Protein AF-A0A354B498-F1 (afdb_monomer_lite)

Foldseek 3Di:
DDQEAEDEDDDPDPPCVVCLDLVNLLVVQVPHDANHKYKYWQFFCPPPVVSNLVSQLSLCVNQVDKFWFWDAQPPGVVSITIMIMGHNPDPCVLPDDPVVQVVCVVPDPQDHNVSRNCRRVVDDPVSVVSSPDDDPDD

Secondary structure (DSSP, 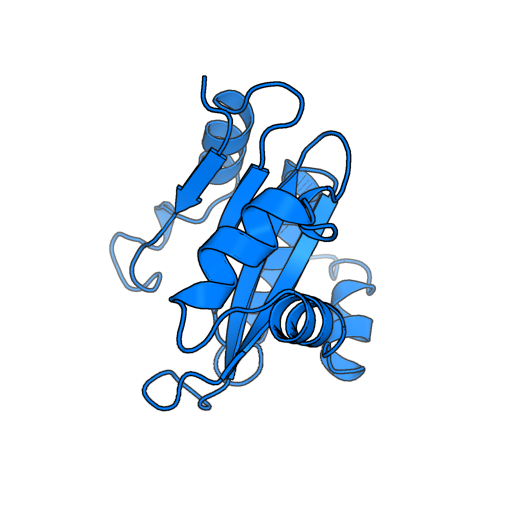8-state):
-EEEEEE----SSSTTTTTSSHHHHHHHHHHEEEEEEEEEE---TTTTHHHHHHHHHHHHHHHSEEEEEEEE-TTSGGGEEEEEEEESS--GGGS--HHHHHHHHTT-SS--HHHHHHHHH---HHHHHHHHSPPP--

Radius of gyration: 15.09 Å; chains: 1; bounding box: 35×36×42 Å

Structure (mmCIF, N/CA/C/O backbone):
data_AF-A0A354B498-F1
#
_entry.id   AF-A0A354B498-F1
#
loop_
_atom_site.group_PDB
_atom_site.id
_atom_site.type_symbol
_atom_site.label_atom_id
_atom_site.label_alt_id
_atom_site.label_comp_id
_atom_site.label_asym_id
_atom_site.label_entity_id
_atom_site.label_seq_id
_atom_site.pdbx_PDB_ins_code
_atom_site.Cartn_x
_atom_site.Cartn_y
_atom_site.Cartn_z
_atom_site.occupancy
_atom_site.B_iso_or_equiv
_atom_site.auth_seq_id
_atom_site.auth_comp_id
_atom_site.auth_asym_id
_atom_site.auth_atom_id
_atom_site.pdbx_PDB_model_num
ATOM 1 N N . SER A 1 1 ? -20.321 7.976 3.722 1.00 91.56 1 SER A N 1
ATOM 2 C CA . SER A 1 1 ? -19.331 6.904 3.921 1.00 91.56 1 SER A CA 1
ATOM 3 C C . SER A 1 1 ? -19.109 6.144 2.629 1.00 91.56 1 SER A C 1
ATOM 5 O O . SER A 1 1 ? -20.031 6.093 1.821 1.00 91.56 1 SER A O 1
ATOM 7 N N . TYR A 1 2 ? -17.932 5.551 2.449 1.00 98.06 2 TYR A N 1
ATOM 8 C CA . TYR A 1 2 ? -17.467 4.925 1.210 1.00 98.06 2 TYR A CA 1
ATOM 9 C C . TYR A 1 2 ? -17.050 3.469 1.435 1.00 98.06 2 TYR A C 1
ATOM 11 O O . TYR A 1 2 ? -16.590 3.113 2.518 1.00 98.06 2 TYR A O 1
ATOM 19 N N . ASP A 1 3 ? -17.211 2.634 0.409 1.00 97.62 3 ASP A N 1
ATOM 20 C CA . ASP A 1 3 ? -16.709 1.252 0.403 1.00 97.62 3 ASP A CA 1
ATOM 21 C C . ASP A 1 3 ? -15.201 1.205 0.114 1.00 97.62 3 ASP A C 1
ATOM 23 O O . ASP A 1 3 ? -14.494 0.326 0.597 1.00 97.62 3 ASP A O 1
ATOM 27 N N . VAL A 1 4 ? -14.696 2.163 -0.665 1.00 97.81 4 VAL A N 1
ATOM 28 C CA . VAL A 1 4 ? -13.275 2.280 -0.998 1.00 97.81 4 VAL A CA 1
ATOM 29 C C . VAL A 1 4 ? -12.871 3.750 -0.963 1.00 97.81 4 VAL A C 1
ATOM 31 O O . VAL A 1 4 ? -13.601 4.606 -1.464 1.00 97.81 4 VAL A O 1
ATOM 34 N N . VAL A 1 5 ? -11.704 4.033 -0.389 1.00 97.94 5 VAL A N 1
ATOM 35 C CA . VAL A 1 5 ? -11.026 5.332 -0.471 1.00 97.94 5 VAL A CA 1
ATOM 36 C C . VAL A 1 5 ? -9.643 5.090 -1.066 1.00 97.94 5 VAL A C 1
ATOM 38 O O . VAL A 1 5 ? -8.864 4.323 -0.507 1.00 97.94 5 VAL A O 1
ATOM 41 N N . ILE A 1 6 ? -9.345 5.736 -2.192 1.00 97.38 6 ILE A N 1
ATOM 42 C CA . ILE A 1 6 ? -8.026 5.700 -2.833 1.00 97.38 6 ILE A CA 1
ATOM 43 C C . ILE A 1 6 ? -7.477 7.120 -2.809 1.00 97.38 6 ILE A C 1
ATOM 45 O O . ILE A 1 6 ? -8.138 8.039 -3.294 1.00 97.38 6 ILE A O 1
ATOM 49 N N . VAL A 1 7 ? -6.297 7.295 -2.225 1.00 94.06 7 VAL A N 1
ATOM 50 C CA . VAL A 1 7 ? -5.576 8.568 -2.218 1.00 94.06 7 VAL A CA 1
ATOM 51 C C . VAL A 1 7 ? -4.442 8.468 -3.226 1.00 94.06 7 VAL A C 1
ATOM 53 O O . VAL A 1 7 ? -3.486 7.722 -3.029 1.00 94.06 7 VAL A O 1
ATOM 56 N N . ASP A 1 8 ? -4.586 9.215 -4.315 1.00 88.25 8 ASP A N 1
ATOM 57 C CA . ASP A 1 8 ? -3.583 9.368 -5.365 1.00 88.25 8 ASP A CA 1
ATOM 58 C C . ASP A 1 8 ? -3.111 10.825 -5.353 1.00 88.25 8 ASP A C 1
ATOM 60 O O . ASP A 1 8 ? -3.745 11.711 -5.927 1.00 88.25 8 ASP A O 1
ATOM 64 N N . GLY A 1 9 ? -2.084 11.094 -4.548 1.00 76.44 9 GLY A N 1
ATOM 65 C CA . GLY A 1 9 ? -1.531 12.428 -4.334 1.00 76.44 9 GLY A CA 1
ATOM 66 C C . GLY A 1 9 ? -0.030 12.441 -4.595 1.00 76.44 9 GLY A C 1
ATOM 67 O O . GLY A 1 9 ? 0.641 11.432 -4.386 1.00 76.44 9 GLY A O 1
ATOM 68 N N . SER A 1 10 ? 0.481 13.587 -5.046 1.00 67.75 10 SER A N 1
ATOM 69 C CA . SER A 1 10 ? 1.914 13.811 -5.259 1.00 67.75 10 SER A CA 1
ATOM 70 C C . SER A 1 10 ? 2.709 13.746 -3.952 1.00 67.75 10 SER A C 1
ATOM 72 O O . SER A 1 10 ? 2.155 14.035 -2.887 1.00 67.75 10 SER A O 1
ATOM 74 N N . ASP A 1 11 ? 4.002 13.433 -4.071 1.00 61.16 11 ASP A N 1
ATOM 75 C CA . ASP A 1 11 ? 4.966 13.311 -2.974 1.00 61.16 11 ASP A CA 1
ATOM 76 C C . ASP A 1 11 ? 4.842 14.449 -1.941 1.00 61.16 11 ASP A C 1
ATOM 78 O O . ASP A 1 11 ? 4.555 15.600 -2.305 1.00 61.16 11 ASP A O 1
ATOM 82 N N . PRO A 1 12 ? 5.087 14.166 -0.649 1.00 56.16 12 PRO A N 1
ATOM 83 C CA . PRO A 1 12 ? 5.055 15.152 0.424 1.00 56.16 12 PRO A CA 1
ATOM 84 C C . PRO A 1 12 ? 6.268 16.097 0.354 1.00 56.16 12 PRO A C 1
ATOM 86 O O . PRO A 1 12 ? 7.133 16.098 1.221 1.00 56.16 12 PRO A O 1
ATOM 89 N N . ALA A 1 13 ? 6.337 16.928 -0.683 1.00 52.34 13 ALA A N 1
ATOM 90 C CA . ALA A 1 13 ? 7.233 18.074 -0.761 1.00 52.34 13 ALA A CA 1
ATOM 91 C C . ALA A 1 13 ? 6.39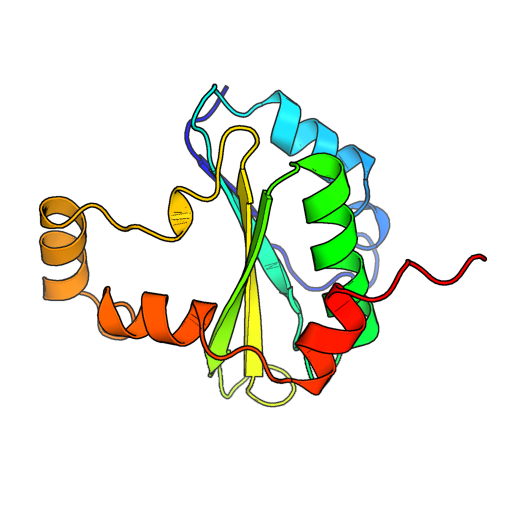7 19.364 -0.761 1.00 52.34 13 ALA A C 1
ATOM 93 O O . ALA A 1 13 ? 5.524 19.566 -1.606 1.00 52.34 13 ALA A O 1
ATOM 94 N N . GLY A 1 14 ? 6.643 20.250 0.208 1.00 56.19 14 GLY A N 1
ATOM 95 C CA . GLY A 1 14 ? 5.899 21.505 0.355 1.00 56.19 14 GLY A CA 1
ATOM 96 C C . GLY A 1 14 ? 4.513 21.313 1.004 1.00 56.19 14 GLY A C 1
ATOM 97 O O . GLY A 1 14 ? 4.415 20.603 1.999 1.00 56.19 14 GLY A O 1
ATOM 98 N N . PRO A 1 15 ? 3.418 21.926 0.508 1.00 41.19 15 PRO A N 1
ATOM 99 C CA . PRO A 1 15 ? 2.112 21.969 1.196 1.00 41.19 15 PRO A CA 1
ATOM 100 C C . PRO A 1 15 ? 1.462 20.600 1.505 1.00 41.19 15 PRO A C 1
ATOM 102 O O . PRO A 1 15 ? 0.484 20.549 2.251 1.00 41.19 15 PRO A O 1
ATOM 105 N N . ALA A 1 16 ? 2.002 19.499 0.969 1.00 50.16 16 ALA A N 1
ATOM 106 C CA . ALA A 1 16 ? 1.583 18.122 1.240 1.00 50.16 16 ALA A CA 1
ATOM 107 C C . ALA A 1 16 ? 2.221 17.480 2.494 1.00 50.16 16 ALA A C 1
ATOM 109 O O . ALA A 1 16 ? 1.754 16.433 2.941 1.00 50.16 16 ALA A O 1
ATOM 110 N N . GLU A 1 17 ? 3.214 18.115 3.125 1.00 53.62 17 GLU A N 1
ATOM 111 C CA . GLU A 1 17 ? 3.857 17.631 4.364 1.00 53.62 17 GLU A CA 1
ATOM 112 C C . GLU A 1 17 ? 2.849 17.503 5.532 1.00 53.62 17 GLU A C 1
ATOM 114 O O . GLU A 1 17 ? 2.961 16.633 6.393 1.00 53.62 17 GLU A O 1
ATOM 119 N N . GLY A 1 18 ? 1.783 18.313 5.511 1.00 52.84 18 GLY A N 1
ATOM 120 C CA . GLY A 1 18 ? 0.662 18.235 6.453 1.00 52.84 18 GLY A CA 1
ATOM 121 C C . GLY A 1 18 ? -0.502 17.333 6.016 1.00 52.84 18 GLY A C 1
ATOM 122 O O . GLY A 1 18 ? -1.448 17.172 6.786 1.00 52.84 18 GLY A O 1
ATOM 123 N N . LEU A 1 19 ? -0.477 16.769 4.803 1.00 57.75 19 LEU A N 1
ATOM 124 C CA . LEU A 1 19 ? -1.572 15.954 4.259 1.00 57.75 19 LEU A CA 1
ATOM 125 C C . LEU A 1 19 ? -1.454 14.477 4.649 1.00 57.75 19 LEU A C 1
ATOM 127 O O . LEU A 1 19 ? -2.474 13.855 4.903 1.00 57.75 19 LEU A O 1
ATOM 131 N N . PHE A 1 20 ? -0.251 13.921 4.784 1.00 72.00 20 PHE A N 1
ATOM 132 C CA . PHE A 1 20 ? -0.054 12.496 5.101 1.00 72.00 20 PHE A CA 1
ATOM 133 C C . PHE A 1 20 ? 0.275 12.258 6.576 1.00 72.00 20 PHE A C 1
ATOM 135 O O . PHE A 1 20 ? 1.219 11.558 6.932 1.00 72.00 20 PHE A O 1
ATOM 142 N N . ASN A 1 21 ? -0.521 12.862 7.455 1.00 83.06 21 ASN A N 1
ATOM 143 C CA . ASN A 1 21 ? -0.384 12.696 8.897 1.00 83.06 21 ASN A CA 1
ATOM 144 C C . ASN A 1 21 ? -1.488 11.798 9.477 1.00 83.06 21 ASN A C 1
ATOM 146 O O . ASN A 1 21 ? -2.453 11.415 8.811 1.00 83.06 21 ASN A O 1
ATOM 150 N N . ARG A 1 22 ? -1.354 11.477 10.767 1.00 91.62 22 ARG A N 1
ATOM 151 C CA . ARG A 1 22 ? -2.323 10.662 11.509 1.00 91.62 22 ARG A CA 1
ATOM 152 C C . ARG A 1 22 ? -3.763 11.151 11.342 1.00 91.62 22 ARG A C 1
ATOM 154 O O . ARG A 1 22 ? -4.641 10.337 11.076 1.00 91.62 22 ARG A O 1
ATOM 161 N N . ALA A 1 23 ? -3.997 12.456 11.492 1.00 93.06 23 ALA A N 1
ATOM 162 C CA . ALA A 1 23 ? -5.341 13.026 11.467 1.00 93.06 23 ALA A CA 1
ATOM 163 C C . ALA A 1 23 ? -6.017 12.821 10.104 1.00 93.06 23 ALA A C 1
ATOM 165 O O . ALA A 1 23 ? -7.199 12.480 10.041 1.00 93.06 23 ALA A O 1
ATOM 166 N N . PHE A 1 24 ? -5.266 12.959 9.009 1.00 92.75 24 PHE A N 1
ATOM 167 C CA . PHE A 1 24 ? -5.771 12.658 7.672 1.00 92.75 24 PHE A CA 1
ATOM 168 C C . PHE A 1 24 ? -6.193 11.192 7.536 1.00 92.75 24 PHE A C 1
ATOM 170 O O . PHE A 1 24 ? -7.329 10.914 7.146 1.00 92.75 24 PHE A O 1
ATOM 177 N N . PHE A 1 25 ? -5.334 10.246 7.925 1.00 94.94 25 PHE A N 1
ATOM 178 C CA . PHE A 1 25 ? -5.671 8.823 7.840 1.00 94.94 25 PHE A CA 1
ATOM 179 C C . PHE A 1 25 ? -6.838 8.437 8.761 1.00 94.94 25 PHE A C 1
ATOM 181 O O . PHE A 1 25 ? -7.674 7.617 8.382 1.00 94.94 25 PHE A O 1
ATOM 188 N N . GLU A 1 26 ? -6.961 9.059 9.935 1.00 96.75 26 GLU A N 1
ATOM 189 C CA . GLU A 1 26 ? -8.114 8.888 10.828 1.00 96.75 26 GLU A CA 1
ATOM 190 C C . GLU A 1 26 ? -9.407 9.438 10.210 1.00 96.75 26 GLU A C 1
ATOM 192 O O . GLU A 1 26 ? -10.464 8.810 10.321 1.00 96.75 26 GLU A O 1
ATOM 197 N N . HIS A 1 27 ? -9.340 10.559 9.485 1.00 96.06 27 HIS A N 1
ATOM 198 C CA . HIS A 1 27 ? -10.470 11.059 8.705 1.00 96.06 27 HIS A CA 1
ATOM 199 C C . HIS A 1 27 ? -10.855 10.103 7.571 1.00 96.06 27 HIS A C 1
ATOM 201 O O . HIS A 1 27 ? -12.047 9.828 7.407 1.00 96.06 27 HIS A O 1
ATOM 207 N N . CYS A 1 28 ? -9.882 9.554 6.836 1.00 96.62 28 CYS A N 1
ATOM 208 C CA . CYS A 1 28 ? -10.123 8.529 5.818 1.00 96.62 28 CYS A CA 1
ATOM 209 C C . CYS A 1 28 ? -10.779 7.284 6.428 1.00 96.62 28 CYS A C 1
ATOM 211 O O . CYS A 1 28 ? -11.788 6.803 5.914 1.00 96.62 28 CYS A O 1
ATOM 213 N N . ARG A 1 29 ? -10.275 6.805 7.571 1.00 97.19 29 ARG A N 1
ATOM 214 C CA . ARG A 1 29 ? -10.880 5.694 8.314 1.00 97.19 29 ARG A CA 1
ATOM 215 C C . ARG A 1 29 ? -12.321 5.998 8.719 1.00 97.19 29 ARG A C 1
ATOM 217 O O . ARG A 1 29 ? -13.188 5.148 8.547 1.00 97.19 29 ARG A O 1
ATOM 224 N N . ARG A 1 30 ? -12.600 7.200 9.231 1.00 97.62 30 ARG A N 1
ATOM 225 C CA . ARG A 1 30 ? -13.940 7.605 9.692 1.00 97.62 30 ARG A CA 1
ATOM 226 C C . ARG A 1 30 ? -14.987 7.571 8.579 1.00 97.62 30 ARG A C 1
ATOM 228 O O . ARG A 1 30 ? -16.156 7.312 8.854 1.00 97.62 30 ARG A O 1
ATOM 235 N N . ILE A 1 31 ? -14.598 7.866 7.339 1.00 97.56 31 ILE A N 1
ATOM 236 C CA . ILE A 1 31 ? -15.525 7.855 6.201 1.00 97.56 31 ILE A CA 1
ATOM 237 C C . ILE A 1 31 ? -15.678 6.471 5.561 1.00 97.56 31 ILE A C 1
ATOM 239 O O . ILE A 1 31 ? -16.541 6.334 4.694 1.00 97.56 31 ILE A O 1
ATOM 243 N N . LEU A 1 32 ? -14.911 5.452 5.962 1.00 98.00 32 LEU A N 1
ATOM 244 C CA . LEU A 1 32 ? -15.107 4.085 5.477 1.00 98.00 32 LEU A CA 1
ATOM 245 C C . LEU A 1 32 ? -16.332 3.432 6.120 1.00 98.00 32 LEU A C 1
ATOM 247 O O . LEU A 1 32 ? -16.633 3.614 7.299 1.00 98.00 32 LEU A O 1
ATOM 251 N N . LYS A 1 33 ? -17.050 2.644 5.323 1.00 97.19 33 LYS A N 1
ATOM 252 C CA . LYS A 1 33 ? -18.046 1.694 5.826 1.00 97.19 33 LYS A CA 1
ATOM 253 C C . LYS A 1 33 ? -17.343 0.490 6.481 1.00 97.19 33 LYS A C 1
ATOM 255 O O . LYS A 1 33 ? -16.183 0.224 6.161 1.00 97.19 33 LYS A O 1
ATOM 260 N N . PRO A 1 34 ? -18.036 -0.287 7.337 1.00 94.25 34 PRO A N 1
ATOM 261 C CA . PRO A 1 34 ? -17.578 -1.628 7.705 1.00 94.25 34 PRO A CA 1
ATOM 262 C C . PRO A 1 34 ? -17.269 -2.458 6.448 1.00 94.25 34 PRO A C 1
ATOM 264 O O . PRO A 1 34 ? -18.043 -2.424 5.492 1.00 94.25 34 PRO A O 1
ATOM 267 N N . GLY A 1 35 ? -16.136 -3.163 6.421 1.00 93.19 35 GLY A N 1
ATOM 268 C CA . GLY A 1 35 ? -15.656 -3.867 5.224 1.00 93.19 35 GLY A CA 1
ATOM 269 C C . GLY A 1 35 ? -15.018 -2.987 4.152 1.00 93.19 35 GLY A C 1
ATOM 270 O O . GLY A 1 35 ? -14.691 -3.499 3.076 1.00 93.19 35 GLY A O 1
ATOM 271 N N . GLY A 1 36 ? -14.855 -1.688 4.414 1.00 97.31 36 GLY A N 1
ATOM 272 C CA . GLY A 1 36 ? -14.239 -0.751 3.488 1.00 97.31 36 GLY A CA 1
ATOM 273 C C . GLY A 1 36 ? -12.715 -0.868 3.428 1.00 97.31 36 GLY A C 1
ATOM 274 O O . GLY A 1 36 ? -12.068 -1.269 4.395 1.00 97.31 36 GLY A O 1
ATOM 275 N N . VAL A 1 37 ? -12.140 -0.496 2.283 1.00 98.31 37 VAL A N 1
ATOM 276 C CA . VAL A 1 37 ? -10.689 -0.548 2.034 1.00 98.31 37 VAL A CA 1
ATOM 277 C C . VAL A 1 37 ? -10.145 0.849 1.750 1.00 98.31 37 VAL A C 1
ATOM 279 O O . VAL A 1 37 ? -10.701 1.597 0.946 1.00 98.31 37 VAL A O 1
ATOM 282 N N . PHE A 1 38 ? -9.034 1.182 2.395 1.00 98.31 38 PHE A N 1
ATOM 283 C CA . PHE A 1 38 ? -8.211 2.343 2.090 1.00 98.31 38 PHE A CA 1
ATOM 284 C C . PHE A 1 38 ? -6.990 1.918 1.267 1.00 98.31 38 PHE A C 1
ATOM 286 O O . PHE A 1 38 ? -6.436 0.845 1.505 1.00 98.31 38 PHE A O 1
ATOM 293 N N . ALA A 1 39 ? -6.551 2.751 0.327 1.00 98.00 39 ALA A N 1
ATOM 294 C CA . ALA A 1 39 ? -5.285 2.571 -0.374 1.00 98.00 39 ALA A CA 1
ATOM 295 C C . ALA A 1 39 ? -4.611 3.921 -0.653 1.00 98.00 39 ALA A C 1
ATOM 297 O O . ALA A 1 39 ? -5.284 4.899 -0.979 1.00 98.00 39 ALA A O 1
ATOM 298 N N . THR A 1 40 ? -3.285 3.959 -0.556 1.00 96.25 40 THR A N 1
ATOM 299 C CA . THR A 1 40 ? -2.456 5.120 -0.916 1.00 96.25 40 THR A CA 1
ATOM 300 C C . THR A 1 40 ? -1.099 4.659 -1.435 1.00 96.25 40 THR A C 1
ATOM 302 O O . THR A 1 40 ? -0.635 3.576 -1.072 1.00 96.25 40 THR A O 1
ATOM 305 N N . GLN A 1 41 ? -0.441 5.483 -2.251 1.00 93.81 41 GLN A N 1
ATOM 306 C CA . GLN A 1 41 ? 0.995 5.334 -2.507 1.00 93.81 41 GLN A CA 1
ATOM 307 C C . GLN A 1 41 ? 1.772 5.453 -1.179 1.00 93.81 41 GLN A C 1
ATOM 309 O O . GLN A 1 41 ? 1.343 6.191 -0.287 1.00 93.81 41 GLN A O 1
ATOM 314 N N . SER A 1 42 ? 2.853 4.689 -1.016 1.00 93.62 42 SER A N 1
ATOM 315 C CA . SER A 1 42 ? 3.667 4.663 0.211 1.00 93.62 42 SER A CA 1
ATOM 316 C C . SER A 1 42 ? 5.167 4.730 -0.074 1.00 93.62 42 SER A C 1
ATOM 318 O O . SER A 1 42 ? 5.958 4.124 0.646 1.00 93.62 42 SER A O 1
ATOM 320 N N . GLU A 1 43 ? 5.536 5.463 -1.122 1.00 93.12 43 GLU A N 1
ATOM 321 C CA . GLU A 1 43 ? 6.898 5.752 -1.564 1.00 93.12 43 GLU A CA 1
ATOM 322 C C . GLU A 1 43 ? 7.719 4.527 -2.003 1.00 93.12 43 GLU A C 1
ATOM 324 O O . GLU A 1 43 ? 7.308 3.363 -1.896 1.00 93.12 43 GLU A O 1
ATOM 329 N N . SER A 1 44 ? 8.913 4.792 -2.528 1.00 94.44 44 SER A N 1
ATOM 330 C CA . SER A 1 44 ? 9.897 3.752 -2.816 1.00 94.44 44 SER A CA 1
ATOM 331 C C . SER A 1 44 ? 10.466 3.175 -1.511 1.00 94.44 44 SER A C 1
ATOM 333 O O . SER A 1 44 ? 11.026 3.929 -0.706 1.00 94.44 44 SER A O 1
ATOM 335 N N . PRO A 1 45 ? 10.427 1.844 -1.306 1.00 94.62 45 PRO A N 1
ATOM 336 C CA . PRO A 1 45 ? 11.067 1.206 -0.151 1.00 94.62 45 PRO A CA 1
ATOM 337 C C . PRO A 1 45 ? 12.604 1.295 -0.177 1.00 94.62 45 PRO A C 1
ATOM 339 O O . PRO A 1 45 ? 13.254 0.990 0.826 1.00 94.62 45 PRO A O 1
ATOM 342 N N . GLU A 1 46 ? 13.194 1.688 -1.308 1.00 94.19 46 GLU A N 1
ATOM 343 C CA . GLU A 1 46 ? 14.640 1.811 -1.485 1.00 94.19 46 GLU A CA 1
ATOM 344 C C . GLU A 1 46 ? 15.088 3.274 -1.484 1.00 94.19 46 GLU A C 1
ATOM 346 O O . GLU A 1 46 ? 15.918 3.649 -0.658 1.00 94.19 46 GLU A O 1
ATOM 351 N N . ALA A 1 47 ? 14.515 4.116 -2.349 1.00 93.81 47 ALA A N 1
ATOM 352 C CA . ALA A 1 47 ? 14.913 5.520 -2.453 1.00 93.81 47 ALA A CA 1
ATOM 353 C C . ALA A 1 47 ? 14.435 6.364 -1.257 1.00 93.81 47 ALA A C 1
ATOM 355 O O . ALA A 1 47 ? 15.137 7.281 -0.837 1.00 93.81 47 ALA A O 1
ATOM 356 N N . PHE A 1 48 ? 13.278 6.027 -0.674 1.00 92.62 48 PHE A N 1
ATOM 357 C CA . PHE A 1 48 ? 12.646 6.773 0.421 1.00 92.62 48 PHE A CA 1
ATOM 358 C C . PHE A 1 48 ? 12.262 5.855 1.587 1.00 92.62 48 PHE A C 1
ATOM 360 O O . PHE A 1 48 ? 11.178 5.947 2.169 1.00 92.62 48 PHE A O 1
ATOM 367 N N . ARG A 1 49 ? 13.190 4.963 1.951 1.00 93.19 49 ARG A N 1
ATOM 368 C CA . ARG A 1 49 ? 12.994 3.890 2.937 1.00 93.19 49 ARG A CA 1
ATOM 369 C C . ARG A 1 49 ? 12.289 4.337 4.222 1.00 93.19 49 ARG A C 1
ATOM 371 O O . ARG A 1 49 ? 11.343 3.683 4.647 1.00 93.19 49 ARG A O 1
ATOM 378 N N . GLN A 1 50 ? 12.744 5.422 4.849 1.00 91.00 50 GLN A N 1
ATOM 379 C CA . GLN A 1 50 ? 12.190 5.863 6.134 1.00 91.00 50 GLN A CA 1
ATOM 380 C C . GLN A 1 50 ? 10.728 6.316 5.998 1.00 91.00 50 GLN A C 1
ATOM 382 O O . GLN A 1 50 ? 9.882 5.885 6.777 1.00 91.00 50 GLN A O 1
ATOM 387 N N . VAL A 1 51 ? 10.414 7.098 4.959 1.00 90.81 51 VAL A N 1
ATOM 388 C CA . VAL A 1 51 ? 9.047 7.567 4.677 1.00 90.81 51 VAL A CA 1
ATOM 389 C C . VAL A 1 51 ? 8.118 6.386 4.405 1.00 90.81 51 VAL A C 1
ATOM 391 O O . VAL A 1 51 ? 7.008 6.331 4.941 1.00 90.81 51 VAL A O 1
ATOM 394 N N . HIS A 1 52 ? 8.593 5.400 3.641 1.00 94.12 52 HIS A N 1
ATOM 395 C CA . HIS A 1 52 ? 7.870 4.156 3.402 1.00 94.12 52 HIS A CA 1
ATOM 396 C C . HIS A 1 52 ? 7.541 3.419 4.713 1.00 94.12 52 HIS A C 1
ATOM 398 O O . HIS A 1 52 ? 6.378 3.104 4.980 1.00 94.12 52 HIS A O 1
ATOM 404 N N . LEU A 1 53 ? 8.549 3.175 5.560 1.00 94.69 53 LEU A N 1
ATOM 405 C CA . LEU A 1 53 ? 8.377 2.469 6.835 1.00 94.69 53 LEU A CA 1
ATOM 406 C C . LEU A 1 53 ? 7.409 3.199 7.773 1.00 94.69 53 LEU A C 1
ATOM 408 O O . LEU A 1 53 ? 6.530 2.564 8.361 1.00 94.69 53 LEU A O 1
ATOM 412 N N . ASP A 1 54 ? 7.545 4.517 7.900 1.00 92.88 54 ASP A N 1
ATOM 413 C CA . ASP A 1 54 ? 6.708 5.322 8.790 1.00 92.88 54 ASP A CA 1
ATOM 414 C C . ASP A 1 54 ? 5.262 5.388 8.298 1.00 92.88 54 ASP A C 1
ATOM 416 O O . ASP A 1 54 ? 4.335 5.246 9.100 1.00 92.88 54 ASP A O 1
ATOM 420 N N . THR A 1 55 ? 5.055 5.478 6.982 1.00 93.56 55 THR A N 1
ATOM 421 C CA . THR A 1 55 ? 3.720 5.431 6.368 1.00 93.56 55 THR A CA 1
ATOM 422 C C . THR A 1 55 ? 3.033 4.097 6.645 1.00 93.56 55 THR A C 1
ATOM 424 O O . THR A 1 55 ? 1.910 4.073 7.153 1.00 93.56 55 THR A O 1
ATOM 427 N N . VAL A 1 56 ? 3.705 2.969 6.382 1.00 95.75 56 VAL A N 1
ATOM 428 C CA . VAL A 1 56 ? 3.134 1.633 6.625 1.00 95.75 56 VAL A CA 1
ATOM 429 C C . VAL A 1 56 ? 2.817 1.440 8.112 1.00 95.75 56 VAL A C 1
ATOM 431 O O . VAL A 1 56 ? 1.729 0.973 8.456 1.00 95.75 56 VAL A O 1
ATOM 434 N N . ARG A 1 57 ? 3.725 1.832 9.018 1.00 95.56 57 ARG A N 1
ATOM 435 C CA . ARG A 1 57 ? 3.507 1.745 10.474 1.00 95.56 57 ARG A CA 1
ATOM 436 C C . ARG A 1 57 ? 2.328 2.600 10.928 1.00 95.56 57 ARG A C 1
ATOM 438 O O . ARG A 1 57 ? 1.497 2.122 11.701 1.00 95.56 57 ARG A O 1
ATOM 445 N N . LEU A 1 58 ? 2.225 3.834 10.440 1.00 94.75 58 LEU A N 1
ATOM 446 C CA . LEU A 1 58 ? 1.121 4.728 10.773 1.00 94.75 58 LEU A CA 1
ATOM 447 C C . LEU A 1 58 ? -0.218 4.163 10.284 1.00 94.75 58 LEU A C 1
ATOM 449 O O . LEU A 1 58 ? -1.185 4.137 11.045 1.00 94.75 58 LEU A O 1
ATOM 453 N N . LEU A 1 59 ? -0.268 3.630 9.062 1.00 96.69 59 LEU A N 1
ATOM 454 C CA . LEU A 1 59 ? -1.467 2.976 8.535 1.00 96.69 59 LEU A CA 1
ATOM 455 C C . LEU A 1 59 ? -1.851 1.741 9.359 1.00 96.69 59 LEU A C 1
ATOM 457 O O . LEU A 1 59 ? -3.027 1.576 9.681 1.00 96.69 59 LEU A O 1
ATOM 461 N N . ARG A 1 60 ? -0.885 0.924 9.801 1.00 96.81 60 ARG A N 1
ATOM 462 C CA . ARG A 1 60 ? -1.152 -0.190 10.732 1.00 96.81 60 ARG A CA 1
ATOM 463 C C . ARG A 1 60 ? -1.730 0.291 12.059 1.00 96.81 60 ARG A C 1
ATOM 465 O O . ARG A 1 60 ? -2.662 -0.321 12.564 1.00 96.81 60 ARG A O 1
ATOM 472 N N . GLN A 1 61 ? -1.233 1.397 12.606 1.00 96.12 61 GLN A N 1
ATOM 473 C CA . GLN A 1 61 ? -1.764 1.967 13.849 1.00 96.12 61 GLN A CA 1
ATOM 474 C C . GLN A 1 61 ? -3.180 2.535 13.677 1.00 96.12 61 GLN A C 1
ATOM 476 O O . GLN A 1 61 ? -4.004 2.411 14.579 1.00 96.12 61 GLN A O 1
ATOM 481 N N . VAL A 1 62 ? -3.472 3.173 12.540 1.00 97.12 62 VAL A N 1
ATOM 482 C CA . VAL A 1 62 ? -4.779 3.798 12.289 1.00 97.12 62 VAL A CA 1
ATOM 483 C C . VAL A 1 62 ? -5.837 2.761 11.924 1.00 97.12 62 VAL A C 1
ATOM 485 O O . VAL A 1 62 ? -6.956 2.845 12.431 1.00 97.12 62 VAL A O 1
ATOM 488 N N . PHE A 1 63 ? -5.511 1.797 11.062 1.00 97.69 63 PHE A N 1
ATOM 489 C CA . PHE A 1 63 ? -6.475 0.845 10.507 1.00 97.69 63 PHE A CA 1
ATOM 490 C C . PHE A 1 63 ? -6.424 -0.536 11.172 1.00 97.69 63 PHE A C 1
ATOM 492 O O . PHE A 1 63 ? -7.424 -1.233 11.153 1.00 97.69 63 PHE A O 1
ATOM 499 N N . GLY A 1 64 ? -5.321 -0.942 11.801 1.00 96.62 64 GLY A N 1
ATOM 500 C CA . GLY A 1 64 ? -5.148 -2.279 12.389 1.00 96.62 64 GLY A CA 1
ATOM 501 C C . GLY A 1 64 ? -4.621 -3.318 11.394 1.00 96.62 64 GLY A C 1
ATOM 502 O O . GLY A 1 64 ? -3.754 -4.114 11.748 1.00 96.62 64 GLY A O 1
ATOM 503 N N . HIS A 1 65 ? -5.059 -3.262 10.133 1.00 97.50 65 HIS A N 1
ATOM 504 C CA . HIS A 1 65 ? -4.480 -4.030 9.028 1.00 97.50 65 HIS A CA 1
ATOM 505 C C . HIS A 1 65 ? -3.973 -3.078 7.952 1.00 97.50 65 HIS A C 1
ATOM 507 O O . HIS A 1 65 ? -4.743 -2.247 7.468 1.00 97.50 65 HIS A O 1
ATOM 513 N N . ALA A 1 66 ? -2.693 -3.198 7.595 1.00 97.69 66 ALA A N 1
ATOM 514 C CA . ALA A 1 66 ? -2.133 -2.509 6.444 1.00 97.69 66 ALA A CA 1
ATOM 515 C C . ALA A 1 66 ? -0.936 -3.270 5.856 1.00 97.69 66 ALA A C 1
ATOM 517 O O . A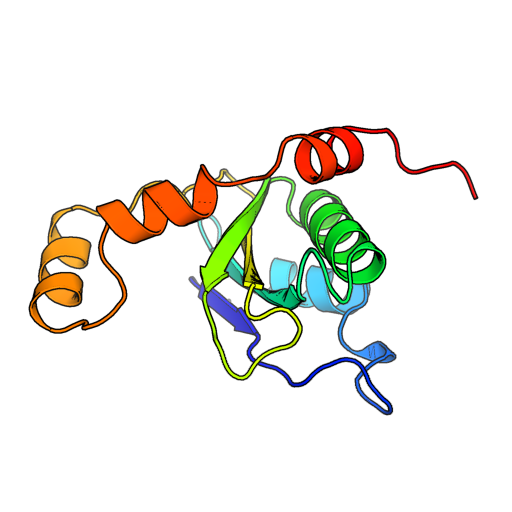LA A 1 66 ? 0.018 -3.590 6.581 1.00 97.69 66 ALA A O 1
ATOM 518 N N . ASP A 1 67 ? -0.988 -3.518 4.547 1.00 97.81 67 ASP A N 1
ATOM 519 C CA . ASP A 1 67 ? 0.007 -4.287 3.802 1.00 97.81 67 ASP A CA 1
ATOM 520 C C . ASP A 1 67 ? 0.450 -3.528 2.540 1.00 97.81 67 ASP A C 1
ATOM 522 O O . ASP A 1 67 ? -0.397 -3.138 1.724 1.00 97.81 67 ASP A O 1
ATOM 526 N N . PRO A 1 68 ? 1.764 -3.303 2.364 1.00 97.44 68 PRO A N 1
ATOM 527 C CA . PRO A 1 68 ? 2.298 -2.738 1.138 1.00 97.44 68 PRO A CA 1
ATOM 528 C C . PRO A 1 68 ? 2.256 -3.770 0.007 1.00 97.44 68 PRO A C 1
ATOM 530 O O . PRO A 1 68 ? 2.701 -4.907 0.153 1.00 97.44 68 PRO A O 1
ATOM 533 N N . LEU A 1 69 ? 1.739 -3.348 -1.140 1.00 97.81 69 LEU A N 1
ATOM 534 C CA . LEU A 1 69 ? 1.919 -3.998 -2.427 1.00 97.81 69 LEU A CA 1
ATOM 535 C C . LEU A 1 69 ? 3.096 -3.331 -3.130 1.00 97.81 69 LEU A C 1
ATOM 537 O O . LEU A 1 69 ? 3.085 -2.117 -3.337 1.00 97.81 69 LEU A O 1
ATOM 541 N N . TYR A 1 70 ? 4.079 -4.122 -3.539 1.00 96.94 70 TYR A N 1
ATOM 542 C CA . TYR A 1 70 ? 5.245 -3.643 -4.265 1.00 96.94 70 TYR A CA 1
ATOM 543 C C . TYR A 1 70 ? 5.129 -3.892 -5.768 1.00 96.94 70 TYR A C 1
ATOM 545 O O . TYR A 1 70 ? 4.641 -4.934 -6.209 1.00 96.94 70 TYR A O 1
ATOM 553 N N . GLY A 1 71 ? 5.623 -2.949 -6.568 1.00 95.69 71 GLY A N 1
ATOM 554 C CA . GLY A 1 71 ? 5.631 -3.065 -8.022 1.00 95.69 71 GLY A CA 1
ATOM 555 C C . GLY A 1 71 ? 6.722 -2.227 -8.675 1.00 95.69 71 GLY A C 1
ATOM 556 O O . GLY A 1 71 ? 7.314 -1.346 -8.056 1.00 95.69 71 GLY A O 1
ATOM 557 N N . TRP A 1 72 ? 7.004 -2.532 -9.939 1.00 94.88 72 TRP A N 1
ATOM 558 C CA . TRP A 1 72 ? 8.028 -1.843 -10.717 1.00 94.88 72 TRP A CA 1
ATOM 559 C C . TRP A 1 72 ? 7.419 -0.712 -11.548 1.00 94.88 72 TRP A C 1
ATOM 561 O O . TRP A 1 72 ? 6.449 -0.928 -12.275 1.00 94.88 72 TRP A O 1
ATOM 571 N N . VAL A 1 73 ? 7.999 0.482 -11.437 1.00 95.00 73 VAL A N 1
ATOM 572 C CA . VAL A 1 73 ? 7.576 1.711 -12.119 1.00 95.00 73 VAL A CA 1
ATOM 573 C C . VAL A 1 73 ? 8.845 2.457 -12.559 1.00 95.00 73 VAL A C 1
ATOM 575 O O . VAL A 1 73 ? 9.403 3.214 -11.770 1.00 95.00 73 VAL A O 1
ATOM 578 N N . PRO A 1 74 ? 9.360 2.236 -13.786 1.00 94.50 74 PRO A N 1
ATOM 579 C CA . PRO A 1 74 ? 10.727 2.623 -14.170 1.00 94.50 74 PRO A CA 1
ATOM 580 C C . PRO A 1 74 ? 11.046 4.115 -14.070 1.00 94.50 74 PRO A C 1
ATOM 582 O O . PRO A 1 74 ? 12.205 4.483 -13.919 1.00 94.50 74 PRO A O 1
ATOM 585 N N . MET A 1 75 ? 10.035 4.971 -14.198 1.00 94.81 75 MET A N 1
ATOM 586 C CA . MET A 1 75 ? 10.178 6.423 -14.119 1.00 94.81 75 MET A CA 1
ATOM 587 C C . MET A 1 75 ? 10.176 6.958 -12.681 1.00 94.81 75 MET A C 1
ATOM 589 O O . MET A 1 75 ? 10.462 8.136 -12.486 1.00 94.81 75 MET A O 1
ATOM 593 N N . TYR A 1 76 ? 9.829 6.135 -11.688 1.00 93.44 76 TYR A N 1
ATOM 594 C CA . TYR A 1 76 ? 9.840 6.531 -10.280 1.00 93.44 76 TYR A CA 1
ATOM 595 C C . TYR A 1 76 ? 11.192 6.220 -9.628 1.00 93.44 76 T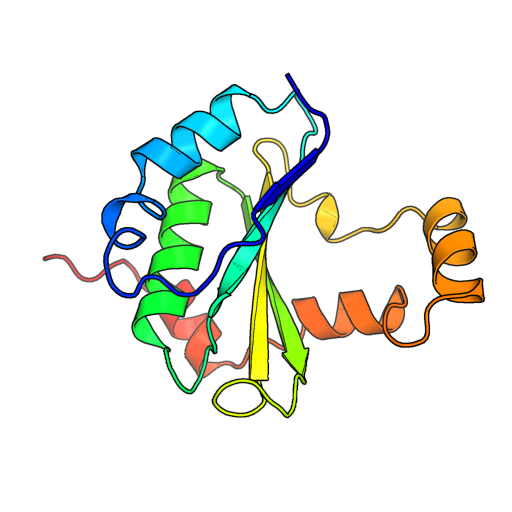YR A C 1
ATOM 597 O O . TYR A 1 76 ? 11.920 5.348 -10.111 1.00 93.44 76 TYR A O 1
ATOM 605 N N . PRO A 1 77 ? 11.561 6.921 -8.539 1.00 91.69 77 PRO A N 1
ATOM 606 C CA . PRO A 1 77 ? 12.815 6.683 -7.828 1.00 91.69 77 PRO A CA 1
ATOM 607 C C . PRO A 1 77 ? 13.047 5.200 -7.501 1.00 91.69 77 PRO A C 1
ATOM 609 O O . PRO A 1 77 ? 12.128 4.498 -7.089 1.00 91.69 77 PRO A O 1
ATOM 612 N N . SER A 1 78 ? 14.282 4.739 -7.745 1.00 94.00 78 SER A N 1
ATOM 613 C CA . SER A 1 78 ? 14.747 3.334 -7.754 1.00 94.00 78 SER A CA 1
ATOM 614 C C . SER A 1 78 ? 14.059 2.372 -8.739 1.00 94.00 78 SER A C 1
ATOM 616 O O . SER A 1 78 ? 14.468 1.220 -8.866 1.00 94.00 78 SER A O 1
ATOM 618 N N . GLY A 1 79 ? 13.023 2.810 -9.456 1.00 94.94 79 GLY A N 1
ATOM 619 C CA . GLY A 1 79 ? 12.171 1.949 -10.273 1.00 94.94 79 GLY A CA 1
ATOM 620 C C . GLY A 1 79 ? 11.260 1.032 -9.452 1.00 94.94 79 GLY A C 1
ATOM 621 O O . GLY A 1 79 ? 10.463 0.294 -10.028 1.00 94.94 79 GLY A O 1
ATOM 622 N N . TRP A 1 80 ? 11.357 1.054 -8.122 1.00 94.12 80 TRP A N 1
ATOM 623 C CA . TRP A 1 80 ? 10.624 0.171 -7.228 1.00 94.12 80 TRP A CA 1
ATOM 624 C C . TRP A 1 80 ? 9.714 0.999 -6.326 1.00 94.12 80 TRP A C 1
ATOM 626 O O . TRP A 1 80 ? 10.178 1.846 -5.566 1.00 94.12 80 TRP A O 1
ATOM 636 N N . TRP A 1 81 ? 8.408 0.765 -6.436 1.00 95.81 81 TRP A N 1
ATOM 637 C CA . TRP A 1 81 ? 7.379 1.565 -5.785 1.00 95.81 81 TRP A CA 1
ATOM 638 C C . TRP A 1 81 ? 6.461 0.719 -4.913 1.00 95.81 81 TRP A C 1
ATOM 640 O O . TRP A 1 81 ? 6.419 -0.512 -5.035 1.00 95.81 81 TRP A O 1
ATOM 650 N N . SER A 1 82 ? 5.717 1.384 -4.032 1.00 95.88 82 SER A N 1
ATOM 651 C CA . SER A 1 82 ? 4.774 0.722 -3.143 1.00 95.88 82 SER A CA 1
ATOM 652 C C . SER A 1 82 ? 3.434 1.445 -3.036 1.00 95.88 82 SER A C 1
ATOM 654 O O . SER A 1 82 ? 3.348 2.673 -3.085 1.00 95.88 82 SER A O 1
ATOM 656 N N . TRP A 1 83 ? 2.384 0.652 -2.845 1.00 97.06 83 TRP A N 1
ATOM 657 C CA . TRP A 1 83 ? 1.042 1.109 -2.502 1.00 97.06 83 TRP A CA 1
ATOM 658 C C . TRP A 1 83 ? 0.569 0.339 -1.281 1.00 97.06 83 TRP A C 1
ATOM 660 O O . TRP A 1 83 ? 0.490 -0.886 -1.316 1.00 97.06 83 TRP A O 1
ATOM 670 N N . THR A 1 84 ? 0.233 1.033 -0.201 1.00 97.50 84 THR A N 1
ATOM 671 C CA . THR A 1 84 ? -0.246 0.383 1.018 1.00 97.50 84 THR A CA 1
ATOM 672 C C . THR A 1 84 ? -1.763 0.328 1.032 1.00 97.50 84 THR A C 1
ATOM 674 O O . THR A 1 84 ? -2.438 1.355 0.942 1.00 97.50 84 THR A O 1
ATOM 677 N N . PHE A 1 85 ? -2.289 -0.885 1.177 1.00 98.56 85 PHE A N 1
ATOM 678 C CA . PHE A 1 85 ? -3.711 -1.157 1.359 1.00 98.56 85 PHE A CA 1
ATOM 679 C C . PHE A 1 85 ? -3.997 -1.352 2.841 1.00 98.56 85 PHE A C 1
ATOM 681 O O . PHE A 1 85 ? -3.205 -1.992 3.524 1.00 98.56 85 PHE A O 1
ATOM 688 N N . ALA A 1 86 ? -5.114 -0.821 3.336 1.00 98.38 86 ALA A N 1
ATOM 689 C CA . ALA A 1 86 ? -5.479 -0.876 4.745 1.00 98.38 86 ALA A CA 1
ATOM 690 C C . ALA A 1 86 ? -6.986 -1.086 4.961 1.00 98.38 86 ALA A C 1
ATOM 692 O O . ALA A 1 86 ? -7.813 -0.702 4.132 1.00 98.38 86 ALA A O 1
ATOM 693 N N . ALA A 1 87 ? -7.351 -1.710 6.079 1.00 98.19 87 ALA A N 1
ATOM 694 C CA . ALA A 1 87 ? -8.738 -2.001 6.447 1.00 98.19 87 ALA A CA 1
ATOM 695 C C . ALA A 1 87 ? -8.883 -2.192 7.963 1.00 98.19 87 ALA A C 1
ATOM 697 O O . ALA A 1 87 ? -7.917 -2.538 8.638 1.00 98.19 87 ALA A O 1
ATOM 698 N N . THR A 1 88 ? -10.096 -1.990 8.489 1.00 96.69 88 THR A N 1
ATOM 699 C CA . THR A 1 88 ? -10.384 -2.059 9.935 1.00 96.69 88 THR A CA 1
ATOM 700 C C . THR A 1 88 ? -10.828 -3.425 10.443 1.00 96.69 88 THR A C 1
ATOM 702 O O . THR A 1 88 ? -10.732 -3.680 11.638 1.00 96.69 88 THR A O 1
ATOM 705 N N . ASP A 1 89 ? -11.342 -4.286 9.568 1.00 93.31 89 ASP A N 1
ATOM 706 C CA . ASP A 1 89 ? -11.971 -5.563 9.924 1.00 93.31 89 ASP A CA 1
ATOM 707 C C . ASP A 1 89 ? -11.221 -6.797 9.395 1.00 93.31 89 ASP A C 1
ATOM 709 O O . ASP A 1 89 ? -11.546 -7.926 9.761 1.00 93.31 89 ASP A O 1
ATOM 713 N N . GLY A 1 90 ? -10.212 -6.593 8.547 1.00 95.31 90 GLY A N 1
ATOM 714 C CA . GLY A 1 90 ? -9.317 -7.641 8.064 1.00 95.31 90 GLY A CA 1
ATOM 715 C C . GLY A 1 90 ? -8.697 -7.313 6.703 1.00 95.31 90 GLY A C 1
ATOM 716 O O . GLY A 1 90 ? -9.227 -6.484 5.960 1.00 95.31 90 GLY A O 1
ATOM 717 N N . PRO A 1 91 ? -7.603 -7.991 6.308 1.00 96.12 91 PRO A N 1
ATOM 718 C CA . PRO A 1 91 ? -6.847 -7.681 5.093 1.00 96.12 91 PRO A CA 1
ATOM 719 C C . PRO A 1 91 ? -7.513 -8.259 3.830 1.00 96.12 91 PRO A C 1
ATOM 721 O O . PRO A 1 91 ? -6.930 -9.018 3.054 1.00 96.12 91 PRO A O 1
ATOM 724 N N . ARG A 1 92 ? -8.792 -7.933 3.611 1.00 93.81 92 ARG A N 1
ATOM 725 C CA . ARG A 1 92 ? -9.612 -8.487 2.520 1.00 93.81 92 ARG A CA 1
ATOM 726 C C . ARG A 1 92 ? -9.096 -8.120 1.127 1.00 93.81 92 ARG A C 1
ATOM 728 O O . ARG A 1 92 ? -9.333 -8.855 0.174 1.00 93.81 92 ARG A O 1
ATOM 735 N N . TYR A 1 93 ? -8.343 -7.026 1.029 1.00 96.00 93 TYR A N 1
ATOM 736 C CA . TYR A 1 93 ? -7.653 -6.588 -0.185 1.00 96.00 93 TYR A CA 1
ATOM 737 C C . TYR A 1 93 ? -6.591 -7.587 -0.678 1.00 96.00 93 TYR A C 1
ATOM 739 O O . TYR A 1 93 ? -6.253 -7.563 -1.857 1.00 96.00 93 TYR A O 1
ATOM 747 N N . LEU A 1 94 ? -6.125 -8.521 0.162 1.00 96.81 94 LEU A N 1
ATOM 748 C CA . LEU A 1 94 ? -5.211 -9.589 -0.260 1.00 96.81 94 LEU A CA 1
ATOM 749 C C . LEU A 1 94 ? -5.892 -10.645 -1.145 1.00 96.81 94 LEU A C 1
ATOM 751 O O . LEU A 1 94 ? -5.216 -11.373 -1.870 1.00 96.81 94 LEU A O 1
ATOM 755 N N . ARG A 1 95 ? -7.227 -10.757 -1.090 1.00 95.62 95 ARG A N 1
ATOM 756 C CA . ARG A 1 95 ? -7.994 -11.826 -1.748 1.00 95.62 95 ARG A CA 1
ATOM 757 C C . ARG A 1 95 ? -8.961 -11.240 -2.782 1.00 95.62 95 ARG A C 1
ATOM 759 O O . ARG A 1 95 ? -10.094 -10.900 -2.434 1.00 95.62 95 ARG A O 1
ATOM 766 N N . PRO A 1 96 ? -8.552 -11.121 -4.057 1.00 95.69 96 PRO A N 1
ATOM 767 C CA . PRO A 1 96 ? -9.435 -10.615 -5.098 1.00 95.69 96 PRO A CA 1
ATOM 768 C C . PRO A 1 96 ? -10.595 -11.591 -5.356 1.00 95.69 96 PRO A C 1
ATOM 770 O O . PRO A 1 96 ? -10.422 -12.809 -5.325 1.00 95.69 96 PRO A O 1
ATOM 773 N N . GLN A 1 97 ? -11.788 -11.061 -5.638 1.00 95.69 97 GLN A N 1
ATOM 774 C CA . GLN A 1 97 ? -12.949 -11.881 -6.007 1.00 95.69 97 GLN A CA 1
ATOM 775 C C . GLN A 1 97 ? -12.765 -12.435 -7.422 1.00 95.69 97 GLN A C 1
ATOM 777 O O . GLN A 1 97 ? -12.618 -11.653 -8.358 1.00 95.69 97 GLN A O 1
ATOM 782 N N . ALA A 1 98 ? -12.795 -13.761 -7.579 1.00 95.31 98 ALA A N 1
ATOM 783 C CA . ALA A 1 98 ? -12.376 -14.444 -8.807 1.00 95.31 98 ALA A CA 1
ATOM 784 C C . ALA A 1 98 ? -13.076 -13.938 -10.082 1.00 95.31 98 ALA A C 1
ATOM 786 O O . ALA A 1 98 ? -12.403 -13.629 -11.061 1.00 95.31 98 ALA A O 1
ATOM 787 N N . GLU A 1 99 ? -14.402 -13.793 -10.058 1.00 96.19 99 GLU A N 1
ATOM 788 C CA . GLU A 1 99 ? -15.180 -13.348 -11.223 1.00 96.19 99 GLU A CA 1
ATOM 789 C C . GLU A 1 99 ? -14.854 -11.898 -11.616 1.00 96.19 99 GLU A C 1
ATOM 791 O O . GLU A 1 99 ? -14.509 -11.612 -12.762 1.00 96.19 99 GLU A O 1
ATOM 796 N N . ARG A 1 100 ? -14.870 -10.981 -10.640 1.00 96.19 100 ARG A N 1
ATOM 797 C CA . ARG A 1 100 ? -14.531 -9.564 -10.864 1.00 96.19 100 ARG A CA 1
ATOM 798 C C . ARG A 1 100 ? -13.086 -9.403 -11.326 1.00 96.19 100 ARG A C 1
ATOM 800 O O . ARG A 1 100 ? -12.791 -8.569 -12.177 1.00 96.19 100 ARG A O 1
ATOM 807 N N . ALA A 1 101 ? -12.192 -10.211 -10.770 1.00 97.25 101 ALA A N 1
ATOM 808 C CA . ALA A 1 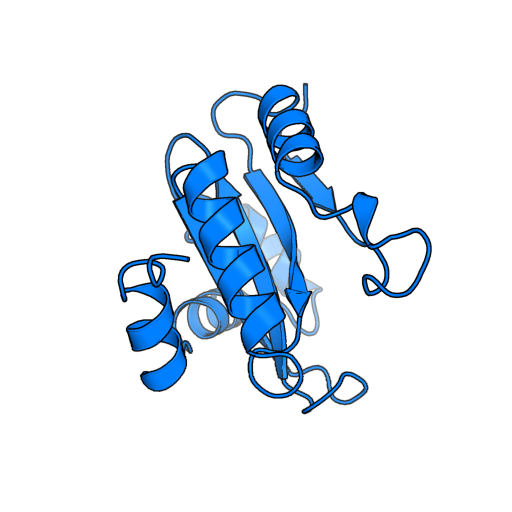101 ? -10.792 -10.223 -11.136 1.00 97.25 101 ALA A CA 1
ATOM 809 C C . ALA A 1 101 ? -10.571 -10.704 -12.571 1.00 97.25 101 ALA A C 1
ATOM 811 O O . ALA A 1 101 ? -9.779 -10.100 -13.288 1.00 97.25 101 ALA A O 1
ATOM 812 N N . ALA A 1 102 ? -11.281 -11.748 -13.006 1.00 96.38 102 ALA A N 1
ATOM 813 C CA . ALA A 1 102 ? -11.213 -12.232 -14.381 1.00 96.38 102 ALA A CA 1
ATOM 814 C C . ALA A 1 102 ? -11.660 -11.151 -15.379 1.00 96.38 102 ALA A C 1
ATOM 816 O O . ALA A 1 102 ? -10.986 -10.936 -16.384 1.00 96.38 102 ALA A O 1
ATOM 817 N N . ALA A 1 103 ? -12.731 -10.415 -15.060 1.00 97.31 103 ALA A N 1
ATOM 818 C CA . ALA A 1 103 ? -13.213 -9.316 -15.894 1.00 97.31 103 ALA A CA 1
ATOM 819 C C . ALA A 1 103 ? -12.176 -8.186 -16.054 1.00 97.31 103 ALA A C 1
ATOM 821 O O . ALA A 1 103 ? -11.962 -7.706 -17.163 1.00 97.31 103 ALA A O 1
ATOM 822 N N . VAL A 1 104 ? -11.493 -7.787 -14.972 1.00 97.25 104 VAL A N 1
ATOM 823 C CA . VAL A 1 104 ? -10.437 -6.756 -15.033 1.00 97.25 104 VAL A CA 1
ATOM 824 C C . VAL A 1 104 ? -9.196 -7.277 -15.764 1.00 97.25 104 VAL A C 1
ATOM 826 O O . VAL A 1 104 ? -8.653 -6.592 -16.628 1.00 97.25 104 VAL A O 1
ATOM 829 N N . ALA A 1 105 ? -8.758 -8.499 -15.452 1.00 97.50 105 ALA A N 1
ATOM 830 C CA . ALA A 1 105 ? -7.555 -9.091 -16.034 1.00 97.50 105 ALA A CA 1
ATOM 831 C C . ALA A 1 105 ? -7.675 -9.334 -17.548 1.00 97.50 105 ALA A C 1
ATOM 833 O O . ALA A 1 105 ? -6.661 -9.338 -18.235 1.00 97.50 105 ALA A O 1
ATOM 834 N N . ALA A 1 106 ? -8.891 -9.494 -18.081 1.00 97.00 106 ALA A N 1
ATOM 835 C CA . ALA A 1 106 ? -9.112 -9.667 -19.516 1.00 97.00 106 ALA A CA 1
ATOM 836 C C . ALA A 1 106 ? -8.672 -8.451 -20.356 1.00 97.00 106 ALA A C 1
ATOM 838 O O . ALA A 1 106 ? -8.310 -8.619 -21.518 1.00 97.00 106 ALA A O 1
ATOM 839 N N . GLY A 1 107 ? -8.700 -7.243 -19.780 1.00 97.00 107 GLY A N 1
ATOM 840 C CA . GLY A 1 107 ? -8.324 -6.000 -20.465 1.00 97.00 107 GLY A CA 1
ATOM 841 C C . GLY A 1 107 ? -7.145 -5.245 -19.844 1.00 97.00 107 GLY A C 1
ATOM 842 O O . GLY A 1 107 ? -6.680 -4.268 -20.426 1.00 97.00 107 GLY A O 1
ATOM 843 N N . CYS A 1 108 ? -6.658 -5.653 -18.668 1.00 97.38 108 CYS A N 1
ATOM 844 C CA . CYS A 1 108 ? -5.561 -4.968 -17.992 1.00 97.38 108 CYS A CA 1
ATOM 845 C C . CYS A 1 108 ? -4.197 -5.484 -18.467 1.00 97.38 108 CYS A C 1
ATOM 847 O O . CYS A 1 108 ? -3.928 -6.680 -18.440 1.00 97.38 108 CYS A O 1
ATOM 849 N N . GLN A 1 109 ? -3.307 -4.570 -18.855 1.00 96.44 109 GLN A N 1
ATOM 850 C CA . GLN A 1 109 ? -1.963 -4.922 -19.328 1.00 96.44 109 GLN A CA 1
ATOM 851 C C . GLN A 1 109 ? -0.978 -5.252 -18.197 1.00 96.44 109 GLN A C 1
ATOM 853 O O . GLN A 1 109 ? 0.020 -5.926 -18.433 1.00 96.44 109 GLN A O 1
ATOM 858 N N . ILE A 1 110 ? -1.238 -4.758 -16.983 1.00 94.94 110 ILE A N 1
ATOM 859 C CA . ILE A 1 110 ? -0.314 -4.866 -15.844 1.00 94.94 110 ILE A CA 1
ATOM 860 C C . ILE A 1 110 ? -0.902 -5.771 -14.762 1.00 94.94 110 ILE A C 1
ATOM 862 O O . ILE A 1 110 ? -0.288 -6.757 -14.354 1.00 94.94 110 ILE A O 1
ATOM 866 N N . TRP A 1 111 ? -2.098 -5.439 -14.277 1.00 97.19 111 TRP A N 1
ATOM 867 C CA . TRP A 1 111 ? -2.670 -6.114 -13.124 1.00 97.19 111 TRP A CA 1
ATOM 868 C C . TRP A 1 111 ? -3.272 -7.475 -13.491 1.00 97.19 111 TRP A C 1
ATOM 870 O O . TRP A 1 111 ? -4.010 -7.631 -14.461 1.00 97.19 111 TRP A O 1
ATOM 880 N N . SER A 1 112 ? -3.002 -8.461 -12.640 1.00 97.38 112 SER A N 1
ATOM 881 C CA . SER A 1 112 ? -3.675 -9.760 -12.601 1.00 97.38 112 SER A CA 1
ATOM 882 C C . SER A 1 112 ? -3.673 -10.284 -11.159 1.00 97.38 112 SER A C 1
ATOM 884 O O . SER A 1 112 ? -2.832 -9.855 -10.362 1.00 97.38 112 SER A O 1
ATOM 886 N N . PRO A 1 113 ? -4.513 -11.274 -10.800 1.00 97.50 113 PRO A N 1
ATOM 887 C CA . PRO A 1 113 ? -4.452 -11.905 -9.477 1.00 97.50 113 PRO A CA 1
ATOM 888 C C . PRO A 1 113 ? -3.077 -12.482 -9.136 1.00 97.50 113 PRO A C 1
ATOM 890 O O . PRO A 1 113 ? -2.652 -12.454 -7.982 1.00 97.50 113 PRO A O 1
ATOM 893 N N . ARG A 1 114 ? -2.360 -12.992 -10.147 1.00 96.62 114 ARG A N 1
ATOM 894 C CA . ARG A 1 114 ? -0.988 -13.481 -9.987 1.00 96.62 114 ARG A CA 1
ATOM 895 C C . ARG A 1 114 ? -0.027 -12.339 -9.664 1.00 96.62 114 ARG A C 1
ATOM 897 O O . ARG A 1 114 ? 0.789 -12.499 -8.764 1.00 96.62 114 ARG A O 1
ATOM 904 N N . TRP A 1 115 ? -0.125 -11.224 -10.389 1.00 97.19 115 TRP A N 1
ATOM 905 C CA . TRP A 1 115 ? 0.719 -10.049 -10.167 1.00 97.19 115 TRP A CA 1
ATOM 906 C C . TRP A 1 115 ? 0.474 -9.444 -8.784 1.00 97.19 115 TRP A C 1
ATOM 908 O O . TRP A 1 115 ? 1.423 -9.233 -8.042 1.00 97.19 115 TRP A O 1
ATOM 918 N N . GLN A 1 116 ? -0.792 -9.273 -8.392 1.00 97.44 116 GLN A N 1
ATOM 919 C CA . GLN A 1 116 ? -1.161 -8.752 -7.075 1.00 97.44 116 GLN A CA 1
ATOM 920 C C . GLN A 1 116 ? -0.605 -9.612 -5.939 1.00 97.44 116 GLN A C 1
ATOM 922 O O . GLN A 1 116 ? -0.013 -9.079 -5.005 1.00 97.44 116 GLN A O 1
ATOM 927 N N . ARG A 1 117 ? -0.788 -10.939 -6.016 1.00 97.38 117 ARG A N 1
ATOM 928 C CA . ARG A 1 117 ? -0.248 -11.855 -5.005 1.00 97.38 117 ARG A CA 1
ATOM 929 C C . ARG A 1 117 ? 1.268 -11.707 -4.898 1.00 97.38 117 ARG A C 1
ATOM 931 O O . ARG A 1 117 ? 1.772 -11.526 -3.800 1.00 97.38 117 ARG A O 1
ATOM 938 N N . GLY A 1 118 ? 1.965 -11.706 -6.036 1.00 97.50 118 GLY A N 1
ATOM 939 C CA . GLY A 1 118 ? 3.408 -11.478 -6.068 1.00 97.50 118 GLY A CA 1
ATOM 940 C C . GLY A 1 118 ? 3.807 -10.136 -5.453 1.00 97.50 118 GLY A C 1
ATOM 941 O O . GLY A 1 118 ? 4.739 -10.099 -4.666 1.00 97.50 118 GLY A O 1
ATOM 942 N N . GLY A 1 119 ? 3.080 -9.055 -5.744 1.00 97.19 119 GLY A N 1
ATOM 943 C CA . GLY A 1 119 ? 3.363 -7.728 -5.193 1.00 97.19 119 GLY A CA 1
ATOM 944 C C . GLY A 1 119 ? 3.197 -7.636 -3.673 1.00 97.19 119 GLY A C 1
ATOM 945 O O . GLY A 1 119 ? 3.987 -6.956 -3.026 1.00 97.19 119 GLY A O 1
ATOM 946 N N . PHE A 1 120 ? 2.218 -8.337 -3.092 1.00 97.56 120 PHE A N 1
ATOM 947 C CA . PHE A 1 120 ? 2.062 -8.423 -1.632 1.00 97.56 120 PHE A CA 1
ATOM 948 C C . PHE A 1 120 ? 3.067 -9.381 -0.969 1.00 97.56 120 PHE A C 1
ATOM 950 O O . PHE A 1 120 ? 3.447 -9.166 0.176 1.00 97.56 120 PHE A O 1
ATOM 957 N N . GLU A 1 121 ? 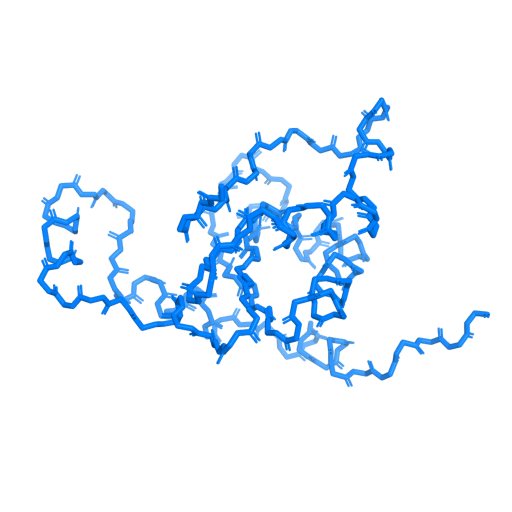3.496 -10.440 -1.663 1.00 95.69 121 GLU A N 1
ATOM 958 C CA . GLU A 1 121 ? 4.424 -11.450 -1.123 1.00 95.69 121 GLU A CA 1
ATOM 959 C C . GLU A 1 121 ? 5.906 -11.073 -1.308 1.00 95.69 121 GLU A C 1
ATOM 961 O O . GLU A 1 121 ? 6.766 -11.578 -0.592 1.00 95.69 121 GLU A O 1
ATOM 966 N N . ALA A 1 122 ? 6.231 -10.176 -2.244 1.00 92.19 122 ALA A N 1
ATOM 967 C CA . ALA A 1 122 ? 7.603 -9.795 -2.589 1.00 92.19 122 ALA A CA 1
ATOM 968 C C . ALA A 1 122 ? 8.194 -8.706 -1.672 1.00 92.19 122 ALA A C 1
ATOM 970 O O . ALA A 1 122 ? 8.852 -7.776 -2.144 1.00 92.19 122 ALA A O 1
ATOM 971 N N . VAL A 1 123 ? 7.979 -8.809 -0.360 1.00 91.88 123 VAL A N 1
ATOM 972 C CA . VAL A 1 123 ? 8.580 -7.901 0.630 1.00 91.88 123 VAL A CA 1
ATOM 973 C C . VAL A 1 123 ? 10.025 -8.334 0.906 1.00 91.88 123 VAL A C 1
ATOM 975 O O . VAL A 1 123 ? 10.236 -9.474 1.324 1.00 91.88 123 VAL A O 1
ATOM 978 N N . PRO A 1 124 ? 11.061 -7.487 0.735 1.00 90.31 124 PRO A N 1
ATOM 979 C CA . PRO A 1 124 ? 12.408 -7.910 1.096 1.00 90.31 124 PRO A CA 1
ATOM 980 C C . PRO A 1 124 ? 12.573 -8.087 2.595 1.00 90.31 124 PRO A C 1
ATOM 982 O O . PRO A 1 124 ? 12.143 -7.245 3.383 1.00 90.31 124 PRO A O 1
ATOM 985 N N . ALA A 1 125 ? 13.332 -9.112 2.977 1.00 94.31 125 ALA A N 1
ATOM 986 C CA . ALA A 1 125 ? 13.562 -9.469 4.375 1.00 94.31 125 ALA A CA 1
ATOM 987 C C . ALA A 1 125 ? 14.080 -8.302 5.238 1.00 94.31 125 ALA A C 1
ATOM 989 O O . ALA A 1 125 ? 13.780 -8.222 6.424 1.00 94.31 125 ALA A O 1
ATOM 990 N N . ALA A 1 126 ? 14.865 -7.378 4.671 1.00 93.94 126 ALA A N 1
ATOM 991 C CA . ALA A 1 126 ? 15.327 -6.201 5.407 1.00 93.94 126 ALA A CA 1
ATOM 992 C C . ALA A 1 126 ? 14.179 -5.238 5.754 1.00 93.94 126 ALA A C 1
ATOM 994 O O . ALA A 1 126 ? 14.108 -4.770 6.885 1.00 93.94 126 ALA A O 1
ATOM 995 N N . ILE A 1 127 ? 13.281 -4.972 4.800 1.00 94.94 127 ILE A N 1
ATOM 996 C CA . ILE A 1 127 ? 12.090 -4.141 5.019 1.00 94.94 127 ILE A CA 1
ATOM 997 C C . ILE A 1 127 ? 11.140 -4.841 5.988 1.00 94.94 127 ILE A C 1
ATOM 999 O O . ILE A 1 127 ? 10.667 -4.224 6.936 1.00 94.94 127 ILE A O 1
ATOM 1003 N N . GLU A 1 128 ? 10.913 -6.141 5.798 1.00 94.06 128 GLU A N 1
ATOM 1004 C CA . GLU A 1 128 ? 10.046 -6.931 6.669 1.00 94.06 128 GLU A CA 1
ATOM 1005 C C . GLU A 1 128 ? 10.516 -6.900 8.130 1.00 94.06 128 GLU A C 1
ATOM 1007 O O . GLU A 1 128 ? 9.721 -6.598 9.021 1.00 94.06 128 GLU A O 1
ATOM 1012 N N . ARG A 1 129 ? 11.816 -7.116 8.381 1.00 95.50 129 ARG A N 1
ATOM 1013 C CA . ARG A 1 129 ? 12.394 -7.016 9.731 1.00 95.50 129 ARG A CA 1
ATOM 1014 C C . ARG A 1 129 ? 12.168 -5.645 10.357 1.00 95.50 129 ARG A C 1
ATOM 1016 O O . ARG A 1 129 ? 11.816 -5.567 11.528 1.00 95.50 129 ARG A O 1
ATOM 1023 N N . GLU A 1 130 ? 12.346 -4.569 9.599 1.00 95.44 130 GLU A N 1
ATOM 1024 C CA . GLU A 1 130 ? 12.132 -3.215 10.118 1.00 95.44 130 GLU A CA 1
ATOM 1025 C C . GLU A 1 130 ? 10.654 -2.914 10.375 1.00 95.44 130 GLU A C 1
ATOM 1027 O O . GLU A 1 130 ? 10.318 -2.282 11.374 1.00 95.44 130 GLU A O 1
ATOM 1032 N N . LEU A 1 131 ? 9.750 -3.402 9.529 1.00 92.62 131 LEU A N 1
ATOM 1033 C CA . LEU A 1 131 ? 8.308 -3.274 9.734 1.00 92.62 131 LEU A CA 1
ATOM 1034 C C . LEU A 1 131 ? 7.792 -4.083 10.935 1.00 92.62 131 LEU A C 1
ATOM 1036 O O . LEU A 1 131 ? 6.731 -3.749 11.466 1.00 92.62 131 LEU A O 1
ATOM 1040 N N . GLN A 1 132 ? 8.504 -5.139 11.335 1.00 88.81 132 GLN A N 1
ATOM 1041 C CA . GLN A 1 132 ? 8.213 -5.956 12.518 1.00 88.81 132 GLN A CA 1
ATOM 1042 C C . GLN A 1 132 ? 8.914 -5.446 13.785 1.00 88.81 132 GLN A C 1
ATOM 1044 O O . GLN A 1 132 ? 8.487 -5.771 14.894 1.00 88.81 132 GLN A O 1
ATOM 1049 N N . ALA A 1 133 ? 9.982 -4.657 13.640 1.00 85.75 133 ALA A N 1
ATOM 1050 C CA . ALA A 1 133 ? 10.681 -4.073 14.772 1.00 85.75 133 ALA A CA 1
ATOM 1051 C C . ALA A 1 133 ? 9.760 -3.098 15.533 1.00 85.75 133 ALA A C 1
ATOM 1053 O O . ALA A 1 133 ? 8.984 -2.365 14.906 1.00 85.75 133 ALA A O 1
ATOM 1054 N N . PRO A 1 134 ? 9.852 -3.039 16.875 1.00 69.56 134 PRO A N 1
ATOM 1055 C CA . PRO A 1 134 ? 9.203 -1.986 17.644 1.00 69.56 134 PRO A CA 1
ATOM 1056 C C . PRO A 1 134 ? 9.632 -0.622 17.100 1.00 69.56 134 PRO A C 1
ATOM 1058 O O . PRO A 1 134 ? 10.803 -0.439 16.760 1.00 69.56 134 PRO A O 1
ATOM 1061 N N . ALA A 1 135 ? 8.705 0.337 17.022 1.00 62.25 135 ALA A N 1
ATOM 1062 C CA . ALA A 1 135 ? 9.086 1.713 16.728 1.00 62.25 135 ALA A CA 1
ATOM 1063 C C . ALA A 1 135 ? 10.151 2.137 17.751 1.00 62.25 135 ALA A C 1
ATOM 1065 O O . ALA A 1 135 ? 9.942 1.960 18.955 1.00 62.25 135 ALA A O 1
ATOM 1066 N N . ALA A 1 136 ? 11.305 2.615 17.279 1.00 55.88 136 ALA A N 1
ATOM 1067 C CA . ALA A 1 136 ? 12.347 3.104 18.171 1.00 55.88 136 ALA A CA 1
ATOM 1068 C C . ALA A 1 136 ? 11.735 4.194 19.059 1.00 55.88 136 ALA A C 1
ATOM 1070 O O . ALA A 1 136 ? 11.095 5.112 18.547 1.00 55.88 136 ALA A O 1
ATOM 1071 N N . ALA A 1 137 ? 11.869 4.050 20.378 1.00 42.56 137 ALA A N 1
ATOM 1072 C CA . ALA A 1 137 ? 11.409 5.060 21.317 1.00 42.56 137 ALA A CA 1
ATOM 1073 C C . ALA A 1 137 ? 12.187 6.356 21.044 1.00 42.56 137 ALA A C 1
ATOM 1075 O O . ALA A 1 137 ? 13.404 6.388 21.225 1.00 42.56 137 ALA A O 1
ATOM 1076 N N . SER A 1 138 ? 11.487 7.371 20.540 1.00 39.25 138 SER A N 1
ATOM 1077 C CA . SER A 1 138 ? 11.966 8.749 20.412 1.00 39.25 138 SER A CA 1
ATOM 1078 C C . SER A 1 138 ? 11.739 9.513 21.706 1.00 39.25 138 SER A C 1
ATOM 1080 O O . SER A 1 138 ? 10.587 9.425 22.198 1.00 39.25 138 SER A O 1
#

Sequence (138 aa):
SYDVVIVDGSDPAGPAEGLFNRAFFEHCRRILKPGGVFATQSESPEAFRQVHLDTVRLLRQVFGHADPLYGWVPMYPSGWWSWTFAATDGPRYLRPQAERAAAVAAGCQIWSPRWQRGGFEAVPAAIERELQAPAAAS

pLDDT: mean 90.61, std 13.36, range [39.25, 98.56]